Protein AF-A0A7W1DLC1-F1 (afdb_monomer)

pLDDT: mean 87.6, std 16.93, range [37.44, 98.69]

Solvent-accessible surface area (backbone atoms only — not comparable to full-atom values): 7586 Å² total; per-residue (Å²): 54,49,74,40,83,39,98,87,74,48,75,45,78,41,40,38,42,58,50,16,42,50,50,20,61,58,50,73,72,33,71,86,43,71,82,38,96,54,36,67,45,51,45,48,20,42,33,37,50,36,45,28,39,54,67,54,49,74,57,69,50,55,36,99,83,70,80,45,76,36,29,62,83,74,43,57,67,72,64,63,55,64,22,51,65,50,24,31,58,76,26,66,92,40,61,67,19,20,50,51,32,49,49,47,55,55,57,72,48,55,81,44,69,85,41,93,85,59,73,77,59,81,70,64,65,66,70,73,72,76,81,127

Foldseek 3Di:
DDWDQDPVRDIDQAFVLNVLQVQLVVCCPPPVLVPPPCSVLVSVLSNQLQVLCVVCSVPFDADPVNPGGQDLVRPDPVSVPRSQVVSLVVCPVRNSSSVSSNVVSCVVCVVCVVPPPDDDDPVVVVVVVPDD

Sequence (132 aa):
MIVRPADDGGLLLITQPAHASLARTVMESCVPLAEHPRRAAILHAIGAHDNGWAEEDAAPEFDPAGRAVADFVHVAVPVRHRVWPRAVAALASDPWAAALVAHHAITVYDRYRPDPEWDPDPDEHHCNQGLA

Secondary structure (DSSP, 8-state):
-EEEE-TTS-EEEE-HHHHHHHHHHHHHT-GGGTT-TTHHHHHHHHHHTTGGGHHHHHSPPBPTTSSSBPPTTTS-HHHHHHHHHHHHHTTTT-HHHHHHHHHHHHHHHHTTTT-TT----TTHHHHTTS--

Structure (mmCIF, N/CA/C/O backbone):
data_AF-A0A7W1DLC1-F1
#
_entry.id   AF-A0A7W1DLC1-F1
#
loop_
_atom_site.group_PDB
_atom_site.id
_atom_site.type_symbol
_atom_site.label_atom_id
_atom_site.label_alt_id
_atom_site.label_comp_id
_atom_site.label_asym_id
_atom_site.label_entity_id
_atom_site.label_seq_id
_atom_site.pdbx_PDB_ins_code
_atom_site.Cartn_x
_atom_site.Cartn_y
_atom_site.Cartn_z
_atom_site.occupancy
_atom_site.B_iso_or_equiv
_atom_site.auth_seq_id
_atom_site.auth_comp_id
_atom_site.auth_asym_id
_atom_site.auth_atom_id
_atom_site.pdbx_PDB_model_num
ATOM 1 N N . MET A 1 1 ? -5.562 1.647 7.417 1.00 93.81 1 MET A N 1
ATOM 2 C CA . MET A 1 1 ? -6.736 0.914 6.890 1.00 93.81 1 MET A CA 1
ATOM 3 C C . MET A 1 1 ? -7.696 1.825 6.130 1.00 93.81 1 MET A C 1
ATOM 5 O O . MET A 1 1 ? -7.882 2.965 6.535 1.00 93.81 1 MET A O 1
ATOM 9 N N . ILE A 1 2 ? -8.361 1.320 5.085 1.00 95.75 2 ILE A N 1
ATOM 10 C CA . ILE A 1 2 ? -9.544 1.938 4.462 1.00 95.75 2 ILE A CA 1
ATOM 11 C C . ILE A 1 2 ? -10.801 1.353 5.116 1.00 95.75 2 ILE A C 1
ATOM 13 O O . ILE A 1 2 ? -10.984 0.135 5.129 1.00 95.75 2 ILE A O 1
ATOM 17 N N . VAL A 1 3 ? -11.676 2.220 5.620 1.00 95.00 3 VAL A N 1
ATOM 18 C CA . VAL A 1 3 ? -12.932 1.836 6.278 1.00 95.00 3 VAL A CA 1
ATOM 19 C C . VAL A 1 3 ? -14.101 2.177 5.360 1.00 95.00 3 VAL A C 1
ATOM 21 O O . VAL A 1 3 ? -14.208 3.305 4.877 1.00 95.00 3 VAL A O 1
ATOM 24 N N . ARG A 1 4 ? -14.987 1.212 5.097 1.00 94.06 4 ARG A N 1
ATOM 25 C CA . ARG A 1 4 ? -16.214 1.432 4.318 1.00 94.06 4 ARG A CA 1
ATOM 26 C C . ARG A 1 4 ? -17.438 0.862 5.034 1.00 94.06 4 ARG A C 1
ATOM 28 O O . ARG A 1 4 ? -17.326 -0.205 5.629 1.00 94.06 4 ARG A O 1
ATOM 35 N N . PRO A 1 5 ? -18.609 1.513 4.951 1.00 94.12 5 PRO A N 1
ATOM 36 C CA . PRO A 1 5 ? -19.855 0.889 5.383 1.00 94.12 5 PRO A CA 1
ATOM 37 C C . PRO A 1 5 ? -20.210 -0.285 4.459 1.00 94.12 5 PRO A C 1
ATOM 39 O O . PRO A 1 5 ? -19.968 -0.217 3.250 1.00 94.12 5 PRO A O 1
ATOM 42 N N . ALA A 1 6 ? -20.784 -1.340 5.033 1.00 94.44 6 ALA A N 1
ATOM 43 C CA . ALA A 1 6 ? -21.379 -2.463 4.315 1.00 94.44 6 ALA A CA 1
ATOM 44 C C . ALA A 1 6 ? -22.917 -2.379 4.343 1.00 94.44 6 ALA A C 1
ATOM 46 O O . ALA A 1 6 ? -23.501 -1.734 5.215 1.00 94.44 6 ALA A O 1
ATOM 47 N N . ASP A 1 7 ? -23.574 -3.038 3.386 1.00 93.31 7 ASP A N 1
ATOM 48 C CA . ASP A 1 7 ? -25.035 -2.972 3.211 1.00 93.31 7 ASP A CA 1
ATOM 49 C C . ASP A 1 7 ? -25.820 -3.585 4.386 1.00 93.31 7 ASP A C 1
ATOM 51 O O . ASP A 1 7 ? -26.980 -3.245 4.610 1.00 93.31 7 ASP A O 1
ATOM 55 N N . ASP A 1 8 ? -25.189 -4.468 5.161 1.00 94.44 8 ASP A N 1
ATOM 56 C CA . ASP A 1 8 ? -25.755 -5.116 6.349 1.00 94.44 8 ASP A CA 1
ATOM 57 C C . ASP A 1 8 ? -25.611 -4.280 7.636 1.00 94.44 8 ASP A C 1
ATOM 59 O O . ASP A 1 8 ? -25.937 -4.750 8.728 1.00 94.44 8 ASP A O 1
ATOM 63 N N . GLY A 1 9 ? -25.132 -3.038 7.522 1.00 91.19 9 GLY A N 1
ATOM 64 C CA . GLY A 1 9 ? -24.844 -2.166 8.661 1.00 91.19 9 GLY A CA 1
ATOM 65 C C . GLY A 1 9 ? -23.502 -2.457 9.341 1.00 91.19 9 GLY A C 1
ATOM 66 O O . GLY A 1 9 ? -23.185 -1.816 10.343 1.00 91.19 9 GLY A O 1
ATOM 67 N N . GLY A 1 10 ? -22.710 -3.393 8.810 1.00 93.50 10 GLY A N 1
ATOM 68 C CA . GLY A 1 10 ? -21.343 -3.662 9.237 1.00 93.50 10 GLY A CA 1
ATOM 69 C C . GLY A 1 10 ? -20.310 -2.700 8.643 1.00 93.50 10 GLY A C 1
ATOM 70 O O . GLY A 1 10 ? -20.621 -1.750 7.918 1.00 93.50 10 GLY A O 1
ATOM 71 N N . LEU A 1 11 ? -19.040 -2.976 8.945 1.00 93.50 11 LEU A N 1
ATOM 72 C CA . LEU A 1 11 ? -17.891 -2.282 8.367 1.00 93.50 11 LEU A CA 1
ATOM 73 C C . LEU A 1 11 ? -17.054 -3.251 7.535 1.00 93.50 11 LEU A C 1
ATOM 75 O O . LEU A 1 11 ? -16.691 -4.334 7.993 1.00 93.50 11 LEU A O 1
ATOM 79 N N . LEU A 1 12 ? -16.691 -2.818 6.332 1.00 94.94 12 LEU A N 1
ATOM 80 C CA . LEU A 1 12 ? -15.650 -3.430 5.527 1.00 94.94 12 LEU A CA 1
ATOM 81 C C . LEU A 1 12 ? -14.318 -2.737 5.827 1.00 94.94 12 LEU A C 1
ATOM 83 O O . LEU A 1 12 ? -14.141 -1.544 5.569 1.00 94.94 12 LEU A O 1
ATOM 87 N N . LEU A 1 13 ? -13.388 -3.518 6.363 1.00 95.44 13 LEU A N 1
ATOM 88 C CA . LEU A 1 13 ? -12.060 -3.093 6.780 1.00 95.44 13 LEU A CA 1
ATOM 89 C C . LEU A 1 13 ? -11.026 -3.605 5.772 1.00 95.44 13 LEU A C 1
ATOM 91 O O . LEU A 1 13 ? -10.768 -4.805 5.694 1.00 95.44 13 LEU A O 1
ATOM 95 N N . ILE A 1 14 ? -10.457 -2.706 4.968 1.00 97.31 14 ILE A N 1
ATOM 96 C CA . ILE A 1 14 ? -9.485 -3.047 3.921 1.00 97.31 14 ILE A CA 1
ATOM 97 C C . ILE A 1 14 ? -8.099 -2.600 4.381 1.00 97.31 14 ILE A C 1
ATOM 99 O O . ILE A 1 14 ? -7.829 -1.404 4.535 1.00 97.31 14 ILE A O 1
ATOM 103 N N . THR A 1 15 ? -7.207 -3.562 4.594 1.00 98.06 15 THR A N 1
ATOM 104 C CA . THR A 1 15 ? -5.821 -3.275 4.976 1.00 98.06 15 THR A CA 1
ATOM 105 C C . THR A 1 15 ? -5.092 -2.560 3.834 1.00 98.06 15 THR A C 1
ATOM 107 O O . THR A 1 15 ? -5.390 -2.759 2.654 1.00 98.06 15 THR A O 1
ATOM 110 N N . GLN A 1 16 ? -4.143 -1.691 4.160 1.00 97.81 16 GLN A N 1
ATOM 111 C CA . GLN A 1 16 ? -3.313 -1.017 3.171 1.00 97.81 16 GLN A CA 1
ATOM 112 C C . GLN A 1 16 ? -2.414 -1.995 2.392 1.00 97.81 16 GLN A C 1
ATOM 114 O O . GLN A 1 16 ? -2.327 -1.846 1.176 1.00 97.81 16 GLN A O 1
ATOM 119 N N . PRO A 1 17 ? -1.861 -3.075 2.987 1.00 98.56 17 PRO A N 1
ATOM 120 C CA . PRO A 1 17 ? -1.235 -4.139 2.201 1.00 98.56 17 PRO A CA 1
ATOM 121 C C . PRO A 1 17 ? -2.181 -4.773 1.162 1.00 98.56 17 PRO A C 1
ATOM 123 O O . PRO A 1 17 ? -1.776 -5.039 0.029 1.00 98.56 17 PRO A O 1
ATOM 126 N N . ALA A 1 18 ? -3.464 -4.980 1.495 1.00 98.56 18 ALA A N 1
ATOM 127 C CA . ALA A 1 18 ? -4.444 -5.489 0.531 1.00 98.56 18 ALA A CA 1
ATOM 128 C C . ALA A 1 18 ? -4.744 -4.465 -0.578 1.00 98.56 18 ALA A C 1
ATOM 130 O O . ALA A 1 18 ? -4.845 -4.837 -1.749 1.00 98.56 18 ALA A O 1
ATOM 131 N N . HIS A 1 19 ? -4.830 -3.177 -0.229 1.00 98.31 19 HIS A N 1
ATOM 132 C CA . HIS A 1 19 ? -4.917 -2.087 -1.201 1.00 98.31 19 HIS A CA 1
ATOM 133 C C . HIS A 1 19 ? -3.721 -2.088 -2.166 1.00 98.31 19 HIS A C 1
ATOM 135 O O . HIS A 1 19 ? -3.925 -2.081 -3.380 1.00 98.31 19 HIS A O 1
ATOM 141 N N . ALA A 1 20 ? -2.492 -2.169 -1.652 1.00 98.50 20 ALA A N 1
ATOM 142 C CA . ALA A 1 20 ? -1.276 -2.201 -2.459 1.00 98.50 20 ALA A CA 1
ATOM 143 C C . ALA A 1 20 ? -1.233 -3.417 -3.400 1.00 98.50 20 ALA A C 1
ATOM 145 O O . ALA A 1 20 ? -0.940 -3.286 -4.592 1.00 98.50 20 ALA A O 1
ATOM 146 N N . SER A 1 21 ? -1.620 -4.595 -2.905 1.00 98.56 21 SER A N 1
ATOM 147 C CA . SER A 1 21 ? -1.734 -5.810 -3.720 1.00 98.56 21 SER A CA 1
ATOM 148 C C . SER A 1 21 ? -2.747 -5.657 -4.866 1.00 98.56 21 SER A C 1
ATOM 150 O O . SER A 1 21 ? -2.459 -6.006 -6.019 1.00 98.56 21 SER A O 1
ATOM 152 N N . LEU A 1 22 ? -3.913 -5.064 -4.588 1.00 98.50 22 LEU A N 1
ATOM 153 C CA . LEU A 1 22 ? -4.904 -4.761 -5.620 1.00 98.50 22 LEU A CA 1
ATOM 154 C C . LEU A 1 22 ? -4.374 -3.727 -6.624 1.00 98.50 22 LEU A C 1
ATOM 156 O O . LEU A 1 22 ? -4.522 -3.919 -7.830 1.00 98.50 22 LEU A O 1
ATOM 160 N N . ALA A 1 23 ? -3.722 -2.663 -6.150 1.00 98.56 23 ALA A N 1
ATOM 161 C CA . ALA A 1 23 ? -3.126 -1.637 -7.001 1.00 98.56 23 ALA A CA 1
ATOM 162 C C . ALA A 1 23 ? -2.103 -2.244 -7.972 1.00 98.56 23 ALA A C 1
ATOM 164 O O . ALA A 1 23 ? -2.117 -1.930 -9.163 1.00 98.56 23 ALA A O 1
ATOM 165 N N . ARG A 1 24 ? -1.274 -3.184 -7.500 1.00 98.62 24 ARG A N 1
ATOM 166 C CA . ARG A 1 24 ? -0.363 -3.944 -8.364 1.00 98.62 24 ARG A CA 1
ATOM 167 C C . ARG A 1 24 ? -1.129 -4.712 -9.431 1.00 98.62 24 ARG A C 1
ATOM 169 O O . ARG A 1 24 ? -0.773 -4.610 -10.599 1.00 98.62 24 ARG A O 1
ATOM 176 N N . THR A 1 25 ? -2.163 -5.452 -9.039 1.00 98.56 25 THR A N 1
ATOM 177 C CA . THR A 1 25 ? -2.974 -6.267 -9.959 1.00 98.56 25 THR A CA 1
ATOM 178 C C . THR A 1 25 ? -3.577 -5.411 -11.076 1.00 98.56 25 THR A C 1
ATOM 180 O O . THR A 1 25 ? -3.522 -5.772 -12.249 1.00 98.56 25 THR A O 1
ATOM 183 N N . VAL A 1 26 ? -4.095 -4.227 -10.739 1.00 98.44 26 VAL A N 1
ATOM 184 C CA . VAL A 1 26 ? -4.580 -3.259 -11.734 1.00 98.44 26 VAL A CA 1
ATOM 185 C C . VAL A 1 26 ? -3.441 -2.813 -12.656 1.00 98.44 26 VAL A C 1
ATOM 187 O O . VAL A 1 26 ? -3.582 -2.812 -13.880 1.00 98.44 26 VAL A O 1
ATOM 190 N N . MET A 1 27 ? -2.286 -2.478 -12.082 1.00 98.19 27 MET A N 1
ATOM 191 C CA . MET A 1 27 ? -1.135 -1.962 -12.824 1.00 98.19 27 MET A CA 1
ATOM 192 C C . MET A 1 27 ? -0.411 -3.013 -13.670 1.00 98.19 27 MET A C 1
ATOM 194 O O . MET A 1 27 ? 0.276 -2.649 -14.623 1.00 98.19 27 MET A O 1
ATOM 198 N N . GLU A 1 28 ? -0.607 -4.306 -13.415 1.00 97.75 28 GLU A N 1
ATOM 199 C CA . GLU A 1 28 ? -0.131 -5.377 -14.297 1.00 97.75 28 GLU A CA 1
ATOM 200 C C . GLU A 1 28 ? -0.719 -5.267 -15.711 1.00 97.75 28 GLU A C 1
ATOM 202 O O . GLU A 1 28 ? -0.034 -5.629 -16.671 1.00 97.75 28 GLU A O 1
ATOM 207 N N . SER A 1 29 ? -1.925 -4.695 -15.831 1.00 97.56 29 SER A N 1
ATOM 208 C CA . SER A 1 29 ? -2.627 -4.433 -17.096 1.00 97.56 29 SER A CA 1
ATOM 209 C C . SER A 1 29 ? -2.327 -3.050 -17.699 1.00 97.56 29 SER A C 1
ATOM 211 O O . SER A 1 29 ? -2.925 -2.662 -18.703 1.00 97.56 29 SER A O 1
ATOM 213 N N . CYS A 1 30 ? -1.415 -2.273 -17.105 1.00 97.38 30 CYS A N 1
ATOM 214 C CA . CYS A 1 30 ? -1.075 -0.933 -17.579 1.00 97.38 30 CYS A CA 1
ATOM 215 C C . CYS A 1 30 ? -0.251 -1.000 -18.877 1.00 97.38 30 CYS A C 1
ATOM 217 O O . CYS A 1 30 ? 0.913 -1.402 -18.864 1.00 97.38 30 CYS A O 1
ATOM 219 N N . VAL A 1 31 ? -0.841 -0.567 -19.999 1.00 97.00 31 VAL A N 1
ATOM 220 C CA . VAL A 1 31 ? -0.216 -0.635 -21.336 1.00 97.00 31 VAL A CA 1
ATOM 221 C C . VAL A 1 31 ? 1.150 0.071 -21.394 1.00 97.00 31 VAL A C 1
ATOM 223 O O . VAL A 1 31 ? 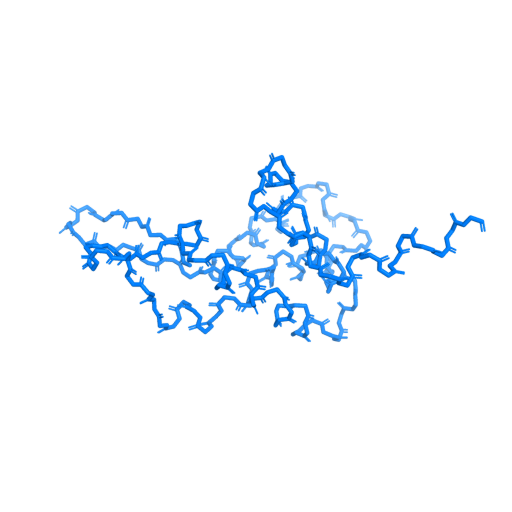2.104 -0.563 -21.840 1.00 97.00 31 VAL A O 1
ATOM 226 N N . PRO A 1 32 ? 1.321 1.314 -20.895 1.00 95.50 32 PRO A N 1
ATOM 227 C CA . PRO A 1 32 ? 2.638 1.959 -20.854 1.00 95.50 32 PRO A CA 1
ATOM 228 C C . PRO A 1 32 ? 3.701 1.200 -20.050 1.00 95.50 32 PRO A C 1
ATOM 230 O O . PRO A 1 32 ? 4.894 1.373 -20.288 1.00 95.50 32 PRO A O 1
ATOM 233 N N . LEU A 1 33 ? 3.286 0.376 -19.084 1.00 95.38 33 LEU A N 1
ATOM 234 C CA . LEU A 1 33 ? 4.198 -0.370 -18.225 1.00 95.38 33 LEU A CA 1
ATOM 235 C C . LEU A 1 33 ? 4.643 -1.698 -18.854 1.00 95.38 33 LEU A C 1
ATOM 237 O O . LEU A 1 33 ? 5.653 -2.243 -18.416 1.00 95.38 33 LEU A O 1
ATOM 241 N N . ALA A 1 34 ? 3.921 -2.209 -19.860 1.00 95.50 34 ALA A N 1
ATOM 242 C CA . ALA A 1 34 ? 4.116 -3.544 -20.432 1.00 95.50 34 ALA A CA 1
ATOM 243 C C . ALA A 1 34 ? 5.567 -3.808 -20.867 1.00 95.50 34 ALA A C 1
ATOM 245 O O . ALA A 1 34 ? 6.156 -4.799 -20.444 1.00 95.50 34 ALA A O 1
ATOM 246 N N . GLU A 1 35 ? 6.158 -2.870 -21.609 1.00 96.12 35 GLU A N 1
ATOM 247 C CA . GLU A 1 35 ? 7.525 -2.976 -22.145 1.00 96.12 35 GLU A CA 1
ATOM 248 C C . GLU A 1 35 ? 8.541 -2.123 -21.370 1.00 96.12 35 GLU A C 1
ATOM 250 O O . GLU A 1 35 ? 9.680 -1.933 -21.799 1.00 96.12 35 GLU A O 1
ATOM 255 N N . HIS A 1 36 ? 8.151 -1.564 -20.221 1.00 97.38 36 HIS A N 1
ATOM 256 C CA . HIS A 1 36 ? 9.058 -0.717 -19.458 1.00 97.38 36 HIS A CA 1
ATOM 257 C C . HIS A 1 36 ? 10.207 -1.567 -18.872 1.00 97.38 36 HIS A C 1
ATOM 259 O O . HIS A 1 36 ? 9.933 -2.522 -18.139 1.00 97.38 36 HIS A O 1
ATOM 265 N N . PRO A 1 37 ? 11.495 -1.206 -19.063 1.00 97.25 37 PRO A N 1
ATOM 266 C CA . PRO A 1 37 ? 12.631 -2.026 -18.613 1.00 97.25 37 PRO A CA 1
ATOM 267 C C . PRO A 1 37 ? 12.654 -2.325 -17.107 1.00 97.25 37 PRO A C 1
ATOM 269 O O . PRO A 1 37 ? 13.246 -3.302 -16.660 1.00 97.25 37 PRO A O 1
ATOM 272 N N . ARG A 1 38 ? 12.000 -1.475 -16.305 1.00 96.50 38 ARG A N 1
ATOM 273 C CA . ARG A 1 38 ? 11.847 -1.642 -14.850 1.00 96.50 38 ARG A CA 1
ATOM 274 C C . ARG A 1 38 ? 10.463 -2.129 -14.416 1.00 96.50 38 ARG A C 1
ATOM 276 O O . ARG A 1 38 ? 10.105 -1.945 -13.257 1.00 96.50 38 ARG A O 1
ATOM 283 N N . ARG A 1 39 ? 9.672 -2.725 -15.316 1.00 97.56 39 ARG A N 1
ATOM 284 C CA . ARG A 1 39 ? 8.308 -3.206 -15.027 1.00 97.56 39 ARG A CA 1
ATOM 285 C C . ARG A 1 39 ? 8.244 -4.017 -13.734 1.00 97.56 39 ARG A C 1
ATOM 287 O O . ARG A 1 39 ? 7.388 -3.749 -12.900 1.00 97.56 39 ARG A O 1
ATOM 294 N N . ALA A 1 40 ? 9.163 -4.965 -13.545 1.00 97.62 40 ALA A N 1
ATOM 295 C CA . ALA A 1 40 ? 9.194 -5.812 -12.353 1.00 97.62 40 ALA A CA 1
ATOM 296 C C . ALA A 1 40 ? 9.360 -5.001 -11.055 1.00 97.62 40 ALA A C 1
ATOM 298 O O . ALA A 1 40 ? 8.545 -5.148 -10.149 1.00 97.62 40 ALA A O 1
ATOM 299 N N . ALA A 1 41 ? 10.351 -4.105 -10.996 1.00 97.69 41 ALA A N 1
ATOM 300 C CA . ALA A 1 41 ? 10.606 -3.270 -9.820 1.00 97.69 41 ALA A CA 1
ATOM 301 C C . ALA A 1 41 ? 9.469 -2.266 -9.560 1.00 97.69 41 ALA A C 1
ATOM 303 O O . ALA A 1 41 ? 9.095 -2.032 -8.417 1.00 97.69 41 ALA A O 1
ATOM 304 N N . ILE A 1 42 ? 8.862 -1.710 -10.616 1.00 98.06 42 ILE A N 1
ATOM 305 C CA . ILE A 1 42 ? 7.700 -0.815 -10.492 1.00 98.06 42 ILE A CA 1
ATOM 306 C C . ILE A 1 42 ? 6.496 -1.571 -9.921 1.00 98.06 42 ILE A C 1
ATOM 308 O O . ILE A 1 42 ? 5.877 -1.107 -8.970 1.00 98.06 42 ILE A O 1
ATOM 312 N N . LEU A 1 43 ? 6.179 -2.758 -10.445 1.00 98.56 43 LEU A N 1
ATOM 313 C CA . LEU A 1 43 ? 5.091 -3.586 -9.913 1.00 98.56 43 LEU A CA 1
ATOM 314 C C . LEU A 1 43 ? 5.377 -4.089 -8.495 1.00 98.56 43 LEU A C 1
ATOM 316 O O . LEU A 1 43 ? 4.446 -4.299 -7.718 1.00 98.56 43 LEU A O 1
ATOM 320 N N . HIS A 1 44 ? 6.646 -4.312 -8.151 1.00 98.62 44 HIS A N 1
ATOM 321 C CA . HIS A 1 44 ? 7.046 -4.643 -6.790 1.00 98.62 44 HIS A CA 1
ATOM 322 C C . HIS A 1 44 ? 6.798 -3.464 -5.845 1.00 98.62 44 HIS A C 1
ATOM 324 O O . HIS A 1 44 ? 6.095 -3.643 -4.855 1.00 98.62 44 HIS A O 1
ATOM 330 N N . ALA A 1 45 ? 7.254 -2.259 -6.205 1.00 98.62 45 ALA A N 1
ATOM 331 C CA . ALA A 1 45 ? 6.991 -1.037 -5.448 1.00 98.62 45 ALA A CA 1
ATOM 332 C C . AL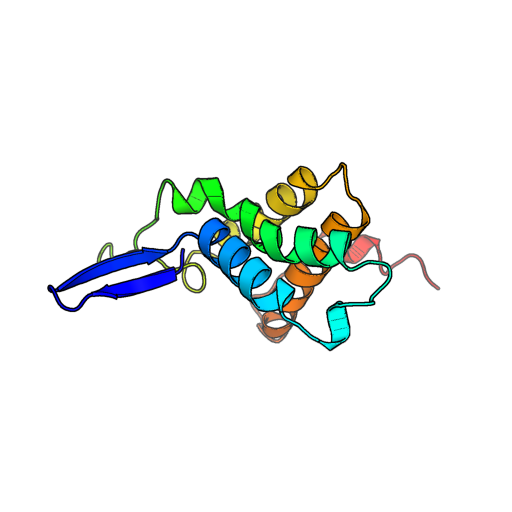A A 1 45 ? 5.489 -0.793 -5.257 1.00 98.62 45 ALA A C 1
ATOM 334 O O . ALA A 1 45 ? 5.038 -0.612 -4.134 1.00 98.62 45 ALA A O 1
ATOM 335 N N . ILE A 1 46 ? 4.693 -0.869 -6.329 1.00 98.56 46 ILE A N 1
ATOM 336 C CA . ILE A 1 46 ? 3.234 -0.690 -6.259 1.00 98.56 46 ILE A CA 1
ATOM 337 C C . ILE A 1 46 ? 2.601 -1.741 -5.341 1.00 98.56 46 ILE A C 1
ATOM 339 O O . ILE A 1 46 ? 1.745 -1.409 -4.532 1.00 98.56 46 ILE A O 1
ATOM 343 N N . GLY A 1 47 ? 3.033 -3.000 -5.425 1.00 98.69 47 GLY A N 1
ATOM 344 C CA . GLY A 1 47 ? 2.499 -4.073 -4.583 1.00 98.69 47 GLY A CA 1
ATOM 345 C C . GLY A 1 47 ? 2.878 -3.975 -3.108 1.00 98.69 47 GLY A C 1
ATOM 346 O O . GLY A 1 47 ? 2.257 -4.649 -2.294 1.00 98.69 47 GLY A O 1
ATOM 347 N N . ALA A 1 48 ? 3.884 -3.167 -2.775 1.00 98.44 48 ALA A N 1
ATOM 348 C CA . ALA A 1 48 ? 4.449 -3.082 -1.436 1.00 98.44 48 ALA A CA 1
ATOM 349 C C . ALA A 1 48 ? 4.379 -1.684 -0.806 1.00 98.44 48 ALA A C 1
ATOM 351 O O . ALA A 1 48 ? 4.798 -1.538 0.341 1.00 98.44 48 ALA A O 1
ATOM 352 N N . HIS A 1 49 ? 3.872 -0.673 -1.524 1.00 98.31 49 HIS A N 1
ATOM 353 C CA . HIS A 1 49 ? 4.015 0.733 -1.127 1.00 98.31 49 HIS A CA 1
ATOM 354 C C . HIS A 1 49 ? 3.471 1.039 0.268 1.00 98.31 49 HIS A C 1
ATOM 356 O O . HIS A 1 49 ? 4.095 1.801 0.997 1.00 98.31 49 HIS A O 1
ATOM 362 N N . ASP A 1 50 ? 2.399 0.358 0.669 1.00 98.06 50 ASP A N 1
ATOM 363 C CA . ASP A 1 50 ? 1.789 0.529 1.983 1.00 98.06 50 ASP A CA 1
ATOM 364 C C . ASP A 1 50 ? 2.027 -0.647 2.949 1.00 98.06 50 ASP A C 1
ATOM 366 O O . ASP A 1 50 ? 1.358 -0.764 3.976 1.00 98.06 50 ASP A O 1
ATOM 370 N N . ASN A 1 51 ? 2.993 -1.532 2.686 1.00 98.19 51 ASN A N 1
ATOM 371 C CA . ASN A 1 51 ? 3.243 -2.683 3.567 1.00 98.19 51 ASN A CA 1
ATOM 372 C C . ASN A 1 51 ? 3.661 -2.287 4.992 1.00 98.19 51 ASN A C 1
ATOM 374 O O . ASN A 1 51 ? 3.469 -3.063 5.928 1.00 98.19 51 ASN A O 1
ATOM 378 N N . GLY A 1 52 ? 4.182 -1.072 5.174 1.00 97.75 52 GLY A N 1
ATOM 379 C CA . GLY A 1 52 ? 4.504 -0.523 6.491 1.00 97.75 52 GLY A CA 1
ATOM 380 C C . GLY A 1 52 ? 3.300 -0.384 7.428 1.00 97.75 52 GLY A C 1
ATOM 381 O O . GLY A 1 52 ? 3.493 -0.279 8.632 1.00 97.75 52 GLY A O 1
ATOM 382 N N . TRP A 1 53 ? 2.071 -0.412 6.913 1.00 97.94 53 TRP A N 1
ATOM 383 C CA . TRP A 1 53 ? 0.843 -0.334 7.711 1.00 97.94 53 TRP A CA 1
ATOM 384 C C . TRP A 1 53 ? 0.419 -1.657 8.350 1.00 97.94 53 TRP A C 1
ATOM 386 O O . TRP A 1 53 ? -0.578 -1.689 9.068 1.00 97.94 53 TRP A O 1
ATOM 396 N N . ALA A 1 54 ? 1.118 -2.764 8.080 1.00 97.69 54 ALA A N 1
ATOM 397 C CA . ALA A 1 54 ? 0.667 -4.093 8.489 1.00 97.69 54 ALA A CA 1
ATOM 398 C C . ALA A 1 54 ? 0.403 -4.215 10.003 1.00 97.69 54 ALA A C 1
ATOM 400 O O . ALA A 1 54 ? -0.550 -4.883 10.399 1.00 97.69 54 ALA A O 1
ATOM 401 N N . GLU A 1 55 ? 1.210 -3.564 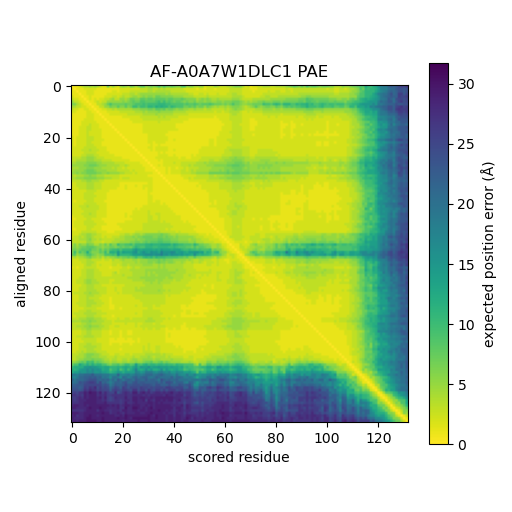10.845 1.00 96.69 55 GLU A N 1
ATOM 402 C CA . GLU A 1 55 ? 1.017 -3.595 12.303 1.00 96.69 55 GLU A CA 1
ATOM 403 C C . GLU A 1 55 ? -0.189 -2.749 12.740 1.00 96.69 55 GLU A C 1
ATOM 405 O O . GLU A 1 55 ? -1.009 -3.213 13.527 1.00 96.69 55 GLU A O 1
ATOM 410 N N . GLU A 1 56 ? -0.341 -1.539 12.196 1.00 95.94 56 GLU A N 1
ATOM 411 C CA . GLU A 1 56 ? -1.471 -0.641 12.465 1.00 95.94 56 GLU A CA 1
ATOM 412 C C . GLU A 1 56 ? -2.801 -1.240 12.003 1.00 95.94 56 GLU A C 1
ATOM 414 O O . GLU A 1 56 ? -3.823 -1.103 12.668 1.00 95.94 56 GLU A O 1
ATOM 419 N N . ASP A 1 57 ? -2.797 -1.932 10.866 1.00 96.75 57 ASP A N 1
ATOM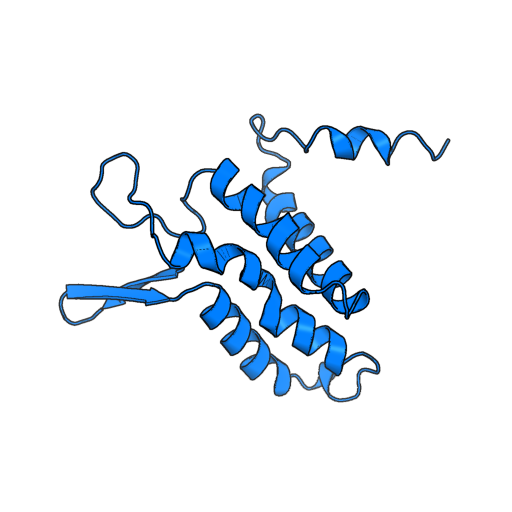 420 C CA . ASP A 1 57 ? -3.991 -2.578 10.333 1.00 96.75 57 ASP A CA 1
ATOM 421 C C . ASP A 1 57 ? -4.372 -3.848 11.107 1.00 96.75 57 ASP A C 1
ATOM 423 O O . ASP A 1 57 ? -5.547 -4.218 11.126 1.00 96.75 57 ASP A O 1
ATOM 427 N N . ALA A 1 58 ? -3.406 -4.515 11.749 1.00 96.19 58 ALA A N 1
ATOM 428 C CA . ALA A 1 58 ? -3.661 -5.662 12.621 1.00 96.19 58 ALA A CA 1
ATOM 429 C C . ALA A 1 58 ? -4.258 -5.252 13.979 1.00 96.19 58 ALA A C 1
ATOM 431 O O . ALA A 1 58 ? -4.913 -6.068 14.630 1.00 96.19 58 ALA A O 1
ATOM 432 N N . ALA A 1 59 ? -4.059 -3.997 14.393 1.00 93.12 59 ALA A N 1
ATOM 433 C CA . ALA A 1 59 ? -4.600 -3.426 15.622 1.00 93.12 59 ALA A CA 1
ATOM 434 C C . ALA A 1 59 ? -5.192 -2.022 15.368 1.00 93.12 59 ALA A C 1
ATOM 436 O O . ALA A 1 59 ? -4.588 -1.024 15.765 1.00 93.12 59 ALA A O 1
ATOM 437 N N . PRO A 1 60 ? -6.370 -1.926 14.716 1.00 91.06 60 PRO A N 1
ATOM 438 C CA . PRO A 1 60 ? -6.937 -0.645 14.309 1.00 91.06 60 PRO A CA 1
ATOM 439 C C . PRO A 1 60 ? -7.276 0.234 15.515 1.00 91.06 60 PRO A C 1
ATOM 441 O O . PRO A 1 60 ? -7.941 -0.206 16.456 1.00 91.06 60 PRO A O 1
ATOM 444 N N . GLU A 1 61 ? -6.852 1.493 15.463 1.00 89.94 61 GLU A N 1
ATOM 445 C CA . GLU A 1 61 ? -7.201 2.498 16.464 1.00 89.94 61 GLU A CA 1
ATOM 446 C C . GLU A 1 61 ? -8.627 3.025 16.219 1.00 89.94 61 GLU A C 1
ATOM 448 O O . GLU A 1 61 ? -9.118 3.047 15.089 1.00 89.94 61 GLU A O 1
ATOM 453 N N . PHE A 1 62 ? -9.305 3.464 17.279 1.00 89.56 62 PHE A N 1
ATOM 454 C CA . PHE A 1 62 ? -10.555 4.218 17.164 1.00 89.56 62 PHE A CA 1
ATOM 455 C C . PHE A 1 62 ? -10.262 5.722 17.130 1.00 89.56 62 PHE A C 1
ATOM 457 O O . PHE A 1 62 ? -9.206 6.170 17.575 1.00 89.56 62 PHE A O 1
ATOM 464 N N . ASP A 1 63 ? -11.208 6.512 16.623 1.00 83.81 63 ASP A N 1
ATOM 465 C CA . ASP A 1 63 ? -11.167 7.967 16.724 1.00 83.81 63 ASP A CA 1
ATOM 466 C C . ASP A 1 63 ? -11.039 8.416 18.200 1.00 83.81 63 ASP A C 1
ATOM 468 O O . ASP A 1 63 ? -11.365 7.654 19.117 1.00 83.81 63 ASP A O 1
ATOM 472 N N . PRO A 1 64 ? -10.597 9.658 18.478 1.00 79.88 64 PRO A N 1
ATOM 473 C CA . PRO A 1 64 ? -10.420 10.129 19.856 1.00 79.88 64 PRO A CA 1
ATOM 474 C C . PRO A 1 64 ? -11.693 10.090 20.713 1.00 79.88 64 PRO A C 1
ATOM 476 O O . PRO A 1 64 ? -11.620 10.169 21.937 1.00 79.88 64 PRO A O 1
ATOM 479 N N . ALA A 1 65 ? -12.866 9.994 20.084 1.00 84.75 65 ALA A N 1
ATOM 480 C CA . ALA A 1 65 ? -14.139 9.884 20.771 1.00 84.75 65 ALA A CA 1
ATOM 481 C C . ALA A 1 65 ? -14.598 8.430 20.992 1.00 84.75 65 ALA A C 1
ATOM 483 O O . ALA A 1 65 ? -15.654 8.221 21.593 1.00 84.75 65 ALA A O 1
ATOM 484 N N . GLY A 1 66 ? -13.839 7.445 20.507 1.00 78.88 66 GLY A N 1
ATOM 485 C CA . GLY A 1 66 ? -14.138 6.019 20.579 1.00 78.88 66 GLY A CA 1
ATOM 486 C C . GLY A 1 66 ? -15.338 5.579 19.737 1.00 78.88 66 GLY A C 1
ATOM 487 O O . GLY A 1 66 ? -15.924 4.540 20.030 1.00 78.88 66 GLY A O 1
ATOM 488 N N . ARG A 1 67 ? -15.766 6.367 18.741 1.00 83.25 67 ARG A N 1
ATOM 489 C CA . ARG A 1 67 ? -17.037 6.136 18.023 1.00 83.25 67 ARG A CA 1
ATOM 490 C C . ARG A 1 67 ? -16.881 5.460 16.668 1.00 83.25 67 ARG A C 1
ATOM 492 O O . ARG A 1 67 ? -17.832 4.836 16.203 1.00 83.25 67 ARG A O 1
ATOM 499 N N . ALA A 1 68 ? -15.719 5.582 16.042 1.00 86.75 68 ALA A N 1
ATOM 500 C CA . ALA A 1 68 ? -15.434 4.992 14.740 1.00 86.75 68 ALA A CA 1
ATOM 501 C C . ALA A 1 68 ? -14.002 4.464 14.692 1.00 86.75 68 ALA A C 1
ATOM 503 O O . ALA A 1 68 ? -13.132 4.993 15.375 1.00 86.75 68 ALA A O 1
ATOM 504 N N . VAL A 1 69 ? -13.750 3.437 13.879 1.00 91.44 69 VAL A N 1
ATOM 505 C CA . VAL A 1 69 ? -12.379 3.025 13.545 1.00 91.44 69 VAL A CA 1
ATOM 506 C C . VAL A 1 69 ? -11.712 4.174 12.788 1.00 91.44 69 VAL A C 1
ATOM 508 O O . VAL A 1 69 ? -12.283 4.683 11.822 1.00 91.44 69 VAL A O 1
ATOM 511 N N . ALA A 1 70 ? -10.527 4.591 13.224 1.00 91.12 70 ALA A N 1
ATOM 512 C CA . ALA A 1 70 ? -9.743 5.604 12.538 1.00 91.12 70 ALA A CA 1
ATOM 513 C C . ALA A 1 70 ? -9.195 5.022 11.227 1.00 91.12 70 ALA A C 1
ATOM 515 O O . ALA A 1 70 ? -8.513 3.995 11.214 1.00 91.12 70 ALA A O 1
ATOM 516 N N . ASP A 1 71 ? -9.500 5.673 10.105 1.00 92.19 71 ASP A N 1
ATOM 517 C CA . ASP A 1 71 ? -8.921 5.294 8.819 1.00 92.19 71 ASP A CA 1
ATOM 518 C C . ASP A 1 71 ? -7.487 5.837 8.658 1.00 92.19 71 ASP A C 1
ATOM 520 O O . ASP A 1 71 ? -6.991 6.646 9.446 1.00 92.19 71 ASP A O 1
ATOM 524 N N . PHE A 1 72 ? -6.809 5.390 7.602 1.00 91.50 72 PHE A N 1
ATOM 525 C CA . PHE A 1 72 ? -5.421 5.757 7.308 1.00 91.50 72 PHE A CA 1
ATOM 526 C C . PHE A 1 72 ? -5.201 7.260 7.058 1.00 91.50 72 PHE A C 1
ATOM 528 O O . PHE A 1 72 ? -4.070 7.732 7.159 1.00 91.50 72 PHE A O 1
ATOM 535 N N . VAL A 1 73 ? -6.253 8.014 6.726 1.00 89.50 73 VAL A N 1
ATOM 536 C CA . VAL A 1 73 ? -6.191 9.464 6.503 1.00 89.50 73 VAL A CA 1
ATOM 537 C C . VAL A 1 73 ? -6.306 10.211 7.828 1.00 89.50 73 VAL A C 1
ATOM 539 O O . VAL A 1 73 ? -5.602 11.202 8.027 1.00 89.50 73 VAL A O 1
ATOM 542 N N . HIS A 1 74 ? -7.176 9.735 8.718 1.00 87.31 74 HIS A N 1
ATOM 543 C CA . HIS A 1 74 ? -7.582 10.433 9.937 1.00 87.31 74 HIS A CA 1
ATOM 544 C C . HIS A 1 74 ? -6.872 9.952 11.207 1.00 87.31 74 HIS A C 1
ATOM 546 O O . HIS A 1 74 ? -6.981 10.608 12.244 1.00 87.31 74 HIS A O 1
ATOM 552 N N . VAL A 1 75 ? -6.131 8.843 11.154 1.00 90.06 75 VAL A N 1
ATOM 553 C CA . VAL A 1 75 ? -5.278 8.421 12.270 1.00 90.06 75 VAL A CA 1
ATOM 554 C C . VAL A 1 75 ? -4.179 9.460 12.549 1.00 90.06 75 VAL A C 1
ATOM 556 O O . VAL A 1 75 ? -3.773 10.233 11.672 1.00 90.06 75 VAL A O 1
ATOM 559 N N . ALA A 1 76 ? -3.695 9.509 13.791 1.00 87.62 76 ALA A N 1
ATOM 560 C CA . ALA A 1 76 ? -2.744 10.522 14.240 1.00 87.62 76 ALA A CA 1
ATOM 561 C C . ALA A 1 76 ? -1.493 10.605 13.337 1.00 87.62 76 ALA A C 1
ATOM 563 O O . ALA A 1 76 ? -0.987 9.591 12.855 1.00 87.62 76 ALA A O 1
ATOM 564 N N . VAL A 1 77 ? -0.960 11.816 13.120 1.00 87.25 77 VAL A N 1
ATOM 565 C CA . VAL A 1 77 ? 0.240 12.046 12.281 1.00 87.25 77 VAL A CA 1
ATOM 566 C C . VAL A 1 77 ? 1.414 11.122 12.654 1.00 87.25 77 VAL A C 1
ATOM 568 O O . VAL A 1 77 ? 1.957 10.490 11.747 1.00 87.25 77 VAL A O 1
ATOM 571 N N . PRO A 1 78 ? 1.767 10.921 13.944 1.00 88.75 78 PRO A N 1
ATOM 572 C CA . PRO A 1 78 ? 2.872 10.028 14.304 1.00 88.75 78 PRO A CA 1
ATOM 573 C C . PRO A 1 78 ? 2.660 8.575 13.855 1.00 88.75 78 PRO A C 1
ATOM 575 O O . PRO A 1 78 ? 3.621 7.880 13.528 1.00 88.75 78 PRO A O 1
ATOM 578 N N . VAL A 1 79 ? 1.403 8.116 13.811 1.00 90.69 79 VAL A N 1
ATOM 579 C CA . VAL A 1 79 ? 1.037 6.793 13.285 1.00 90.69 79 VAL A CA 1
ATOM 580 C C . VAL A 1 79 ? 1.285 6.746 11.786 1.00 90.69 79 VAL A C 1
ATOM 582 O O . VAL A 1 79 ? 1.930 5.826 11.300 1.00 90.69 79 VAL A O 1
ATOM 585 N N . ARG A 1 80 ? 0.844 7.773 11.057 1.00 91.19 80 ARG A N 1
ATOM 586 C CA . ARG A 1 80 ? 1.049 7.867 9.608 1.00 91.19 80 ARG A CA 1
ATOM 587 C C . ARG A 1 80 ? 2.530 7.961 9.236 1.00 91.19 80 ARG A C 1
ATOM 589 O O . ARG A 1 80 ? 2.917 7.449 8.193 1.00 91.19 80 ARG A O 1
ATOM 596 N N . HIS A 1 81 ? 3.372 8.584 10.059 1.00 91.44 81 HIS A N 1
ATOM 597 C CA . HIS A 1 81 ? 4.802 8.745 9.770 1.00 91.44 81 HIS A CA 1
ATOM 598 C C . HIS A 1 81 ? 5.603 7.452 10.001 1.00 91.44 81 HIS A C 1
ATOM 600 O O . HIS A 1 81 ? 6.413 7.070 9.156 1.00 91.44 81 HIS A O 1
ATOM 606 N N . ARG A 1 82 ? 5.351 6.723 11.099 1.00 93.19 82 ARG A N 1
ATOM 607 C CA . ARG A 1 82 ? 6.160 5.544 11.485 1.00 93.19 82 ARG A CA 1
ATOM 608 C C . ARG A 1 82 ? 6.059 4.341 10.534 1.00 93.19 82 ARG A C 1
ATOM 610 O O . ARG A 1 82 ? 6.884 3.429 10.616 1.00 93.19 82 ARG A O 1
ATOM 617 N N . VAL A 1 83 ? 5.073 4.319 9.636 1.00 96.31 83 VAL A N 1
ATOM 618 C CA . VAL A 1 83 ? 4.904 3.230 8.657 1.00 96.31 83 VAL A CA 1
ATOM 619 C C . VAL A 1 83 ? 5.973 3.256 7.564 1.00 96.31 83 VAL A C 1
ATOM 621 O O . VAL A 1 83 ? 6.400 2.202 7.094 1.00 96.31 83 VAL A O 1
ATOM 624 N N . TRP A 1 84 ? 6.452 4.439 7.172 1.00 96.44 84 TRP A N 1
ATOM 625 C CA . TRP A 1 84 ? 7.285 4.592 5.975 1.00 96.44 84 TRP A CA 1
ATOM 626 C C . TRP A 1 84 ? 8.687 3.999 6.118 1.00 96.44 84 TRP A C 1
ATOM 628 O O . TRP A 1 84 ? 9.088 3.255 5.219 1.00 96.44 84 TRP A O 1
ATOM 638 N N . PRO A 1 85 ? 9.416 4.197 7.237 1.00 97.00 85 PRO A N 1
ATOM 639 C CA . PRO A 1 85 ? 10.702 3.532 7.430 1.00 97.00 85 PRO A CA 1
ATOM 640 C C . PRO A 1 85 ? 10.591 2.003 7.358 1.00 97.00 85 PRO A C 1
ATOM 642 O O . PRO A 1 85 ? 11.447 1.354 6.761 1.00 97.00 85 PRO A O 1
ATOM 645 N N . ARG A 1 86 ? 9.506 1.421 7.893 1.00 97.56 86 ARG A N 1
ATOM 646 C CA . ARG A 1 86 ? 9.248 -0.028 7.826 1.00 97.56 86 ARG A CA 1
ATOM 647 C C . ARG A 1 86 ? 8.965 -0.492 6.399 1.00 97.56 86 ARG A C 1
ATOM 649 O O . ARG A 1 86 ? 9.544 -1.487 5.967 1.00 97.56 86 ARG A O 1
ATOM 656 N N . ALA A 1 87 ? 8.131 0.242 5.659 1.00 97.31 87 ALA A N 1
ATOM 657 C CA . ALA A 1 87 ? 7.825 -0.060 4.260 1.00 97.31 87 ALA A CA 1
ATOM 658 C C . ALA A 1 87 ? 9.091 -0.059 3.384 1.00 97.31 87 ALA A C 1
ATOM 660 O O . ALA A 1 87 ? 9.314 -0.988 2.610 1.00 97.31 87 ALA A O 1
ATOM 661 N N . VAL A 1 88 ? 9.951 0.952 3.548 1.00 98.19 88 VAL A N 1
ATOM 662 C CA . VAL A 1 88 ? 11.209 1.078 2.796 1.00 98.19 88 VAL A CA 1
ATOM 663 C C . VAL A 1 88 ? 12.211 -0.004 3.205 1.00 98.19 88 VAL A C 1
ATOM 665 O O . VAL A 1 88 ? 12.797 -0.653 2.338 1.00 98.19 88 VAL A O 1
ATOM 668 N N . ALA A 1 89 ? 12.383 -0.254 4.508 1.00 98.00 89 ALA A N 1
ATOM 669 C CA . ALA A 1 89 ? 13.313 -1.267 5.009 1.00 98.00 89 ALA A CA 1
ATOM 670 C C . ALA A 1 89 ? 12.953 -2.687 4.538 1.00 98.00 89 ALA A C 1
ATOM 672 O O . ALA A 1 89 ? 13.845 -3.476 4.219 1.00 98.00 89 ALA A O 1
ATOM 673 N N . ALA A 1 90 ? 11.659 -3.005 4.423 1.00 97.62 90 ALA A N 1
ATOM 674 C CA . ALA A 1 90 ? 11.190 -4.293 3.910 1.00 97.62 90 ALA A CA 1
ATOM 675 C C . ALA A 1 90 ? 11.603 -4.560 2.447 1.00 97.62 90 ALA A C 1
ATOM 677 O O . ALA A 1 90 ? 11.616 -5.712 2.014 1.00 97.62 90 ALA A O 1
ATOM 678 N N . LEU A 1 91 ? 11.973 -3.517 1.696 1.00 98.06 91 LEU A N 1
ATOM 679 C CA . LEU A 1 91 ? 12.380 -3.585 0.290 1.00 98.06 91 LEU A CA 1
ATOM 680 C C . LEU A 1 91 ? 13.899 -3.484 0.097 1.00 98.06 91 LEU A C 1
ATOM 682 O O . LEU A 1 91 ? 14.358 -3.265 -1.020 1.00 98.06 91 LEU A O 1
ATOM 686 N N . ALA A 1 92 ? 14.706 -3.672 1.146 1.00 96.94 92 ALA A N 1
ATOM 687 C CA . ALA A 1 92 ? 16.163 -3.511 1.078 1.00 96.94 92 ALA A CA 1
ATOM 688 C C . ALA A 1 92 ? 16.860 -4.375 0.001 1.00 96.94 92 ALA A C 1
ATOM 690 O O . ALA A 1 92 ? 17.929 -4.006 -0.485 1.00 96.94 92 ALA A O 1
ATOM 691 N N . SER A 1 93 ? 16.270 -5.509 -0.394 1.00 97.19 93 SER A N 1
ATOM 692 C CA . SER A 1 93 ? 16.785 -6.372 -1.469 1.00 97.19 93 SER A CA 1
ATOM 693 C C . SER A 1 93 ? 16.471 -5.871 -2.888 1.00 97.19 93 SER A C 1
ATOM 695 O O . SER A 1 93 ? 17.055 -6.373 -3.847 1.00 97.19 93 SER A O 1
ATOM 697 N N . ASP A 1 94 ? 15.593 -4.874 -3.032 1.00 97.69 94 ASP A N 1
ATOM 698 C CA . ASP A 1 94 ? 15.239 -4.203 -4.286 1.00 97.69 94 ASP A CA 1
ATOM 699 C C . ASP A 1 94 ? 15.323 -2.672 -4.099 1.00 97.69 94 ASP A C 1
ATOM 701 O O . ASP A 1 94 ? 14.308 -2.001 -3.879 1.00 97.69 94 ASP A O 1
ATOM 705 N N . PRO A 1 95 ? 16.534 -2.084 -4.187 1.00 96.69 95 PRO A N 1
ATOM 706 C CA . PRO A 1 95 ? 16.747 -0.662 -3.916 1.00 96.69 95 PRO A CA 1
ATOM 707 C C . PRO A 1 95 ? 15.930 0.276 -4.809 1.00 96.69 95 PRO A C 1
ATOM 709 O O . PRO A 1 95 ? 15.609 1.391 -4.404 1.00 96.69 95 PRO A O 1
ATOM 712 N N . TRP A 1 96 ? 15.581 -0.158 -6.025 1.00 97.31 96 TRP A N 1
ATOM 713 C CA . TRP A 1 96 ? 14.748 0.643 -6.917 1.00 97.31 96 TRP A CA 1
ATOM 714 C C . TRP A 1 96 ? 13.305 0.693 -6.419 1.00 97.31 96 TRP A C 1
ATOM 716 O O . TRP A 1 96 ? 12.708 1.769 -6.383 1.00 97.31 96 TRP A O 1
ATOM 726 N N . ALA A 1 97 ? 12.752 -0.449 -6.001 1.00 98.31 97 ALA A N 1
ATOM 727 C CA . ALA A 1 97 ? 11.433 -0.473 -5.384 1.00 98.31 97 ALA A CA 1
ATOM 728 C C . ALA A 1 97 ? 11.413 0.321 -4.069 1.00 98.31 97 ALA A C 1
ATOM 730 O O . ALA A 1 97 ? 10.510 1.132 -3.870 1.00 98.31 97 ALA A O 1
ATOM 731 N N . ALA A 1 98 ? 12.440 0.169 -3.227 1.00 98.31 98 ALA A N 1
ATOM 732 C CA . ALA A 1 98 ? 12.596 0.942 -1.994 1.00 98.31 98 ALA A CA 1
ATOM 733 C C . ALA A 1 98 ? 12.599 2.459 -2.254 1.00 98.31 98 ALA A C 1
ATOM 735 O O . ALA A 1 98 ? 11.867 3.199 -1.598 1.00 98.31 98 ALA A O 1
ATOM 736 N N . ALA A 1 99 ? 13.355 2.922 -3.256 1.00 98.19 99 ALA A N 1
ATOM 737 C CA . ALA A 1 99 ? 13.398 4.332 -3.640 1.00 98.19 99 ALA A CA 1
ATOM 738 C C . ALA A 1 99 ? 12.048 4.850 -4.165 1.00 98.19 99 ALA A C 1
ATOM 740 O O . ALA A 1 99 ? 11.657 5.968 -3.837 1.00 98.19 99 ALA A O 1
ATOM 741 N N . LEU A 1 100 ? 11.310 4.049 -4.943 1.00 98.38 100 LEU A N 1
ATOM 742 C CA . LEU A 1 100 ? 9.967 4.423 -5.404 1.00 98.38 100 LEU A CA 1
ATOM 743 C C . LEU A 1 100 ? 8.976 4.555 -4.240 1.00 98.38 100 LEU A C 1
ATOM 745 O O . LEU A 1 100 ? 8.177 5.489 -4.235 1.00 98.38 100 LEU A O 1
ATOM 749 N N . VAL A 1 101 ? 9.042 3.663 -3.249 1.00 98.44 101 VAL A N 1
ATOM 750 C CA . VAL A 1 101 ? 8.195 3.739 -2.047 1.00 98.44 101 VAL A CA 1
ATOM 751 C C . VAL A 1 101 ? 8.575 4.935 -1.171 1.00 98.44 101 VAL A C 1
ATOM 753 O O . VAL A 1 101 ? 7.691 5.664 -0.732 1.00 98.44 101 VAL A O 1
ATOM 756 N N . ALA A 1 102 ? 9.868 5.213 -0.988 1.00 97.38 102 ALA A N 1
ATOM 757 C CA . ALA A 1 102 ? 10.322 6.417 -0.291 1.00 97.38 102 ALA A CA 1
ATOM 758 C C . ALA A 1 102 ? 9.851 7.702 -0.998 1.00 97.38 102 ALA A C 1
ATOM 760 O O . ALA A 1 102 ? 9.325 8.613 -0.363 1.00 97.38 102 ALA A O 1
ATOM 761 N N . HIS A 1 103 ? 9.969 7.759 -2.329 1.00 97.06 103 HIS A N 1
ATOM 762 C CA . HIS A 1 103 ? 9.469 8.888 -3.113 1.00 97.06 103 HIS A CA 1
ATOM 763 C C . HIS A 1 103 ? 7.945 9.031 -2.998 1.00 97.06 103 HIS A C 1
ATOM 765 O O . HIS A 1 103 ? 7.431 10.146 -2.893 1.00 97.06 103 HIS A O 1
ATOM 771 N N . HIS A 1 104 ? 7.208 7.917 -3.007 1.00 96.19 104 HIS A N 1
ATOM 772 C CA . HIS A 1 104 ? 5.765 7.919 -2.781 1.00 96.19 104 HIS A CA 1
ATOM 773 C C . HIS A 1 104 ? 5.410 8.517 -1.414 1.00 96.19 104 HIS A C 1
ATOM 775 O O . HIS A 1 104 ? 4.562 9.407 -1.369 1.00 96.19 104 HIS A O 1
ATOM 781 N N . ALA A 1 105 ? 6.107 8.117 -0.344 1.00 93.50 105 ALA A N 1
ATOM 782 C CA . ALA A 1 105 ? 5.914 8.668 0.998 1.00 93.50 105 ALA A CA 1
ATOM 783 C C . ALA A 1 105 ? 6.045 10.200 1.001 1.00 93.50 105 ALA A C 1
ATOM 785 O O . ALA A 1 105 ? 5.120 10.900 1.405 1.00 93.50 105 ALA A O 1
ATOM 786 N N . ILE A 1 106 ? 7.144 10.728 0.450 1.00 91.50 106 ILE A N 1
ATOM 787 C CA . ILE A 1 106 ? 7.379 12.178 0.331 1.00 91.50 106 ILE A CA 1
ATOM 788 C C . ILE A 1 106 ? 6.251 12.853 -0.464 1.00 91.50 106 ILE A C 1
ATOM 790 O O . ILE A 1 106 ? 5.722 13.883 -0.053 1.00 91.50 106 ILE A O 1
ATOM 794 N N . THR A 1 107 ? 5.842 12.254 -1.586 1.00 91.25 107 THR A N 1
ATOM 795 C CA . THR A 1 107 ? 4.803 12.812 -2.470 1.00 91.25 107 THR A CA 1
ATOM 796 C C . THR A 1 107 ? 3.437 12.888 -1.782 1.00 91.25 107 THR A C 1
ATOM 798 O O . THR A 1 107 ? 2.709 13.862 -1.957 1.00 91.25 107 THR 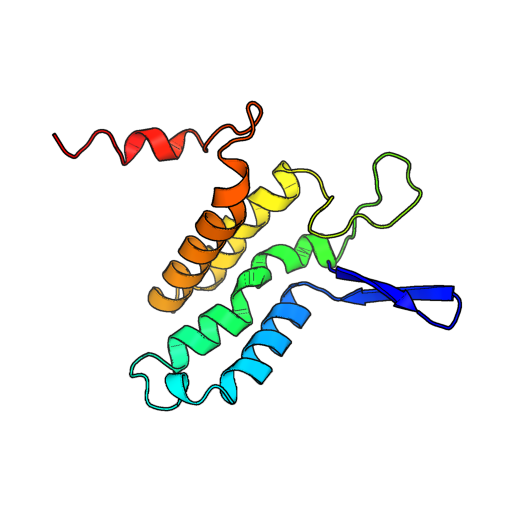A O 1
ATOM 801 N N . VAL A 1 108 ? 3.073 11.877 -0.986 1.00 87.88 108 VAL A N 1
ATOM 802 C CA . VAL A 1 1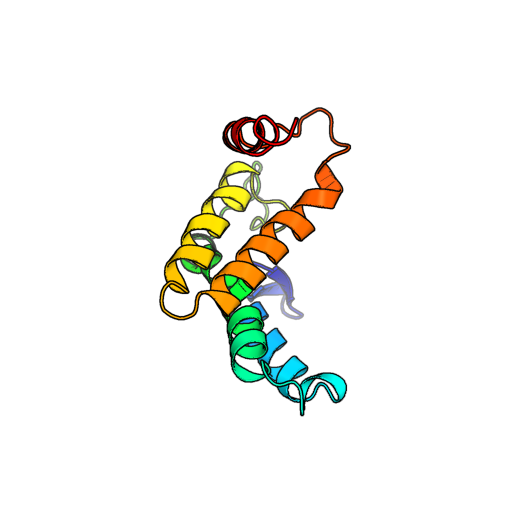08 ? 1.810 11.861 -0.228 1.00 87.88 108 VAL A CA 1
ATOM 803 C C . VAL A 1 108 ? 1.772 12.981 0.810 1.00 87.88 108 VAL A C 1
ATOM 805 O O . VAL A 1 108 ? 0.700 13.547 1.052 1.00 87.88 108 VAL A O 1
ATOM 808 N N . TYR A 1 109 ? 2.924 13.325 1.390 1.00 82.50 109 TYR A N 1
ATOM 809 C CA . TYR A 1 109 ? 3.019 14.396 2.376 1.00 82.50 109 TYR A CA 1
ATOM 810 C C . TYR A 1 109 ? 3.206 15.793 1.798 1.00 82.50 109 TYR A C 1
ATOM 812 O O . TYR A 1 109 ? 2.894 16.764 2.480 1.00 82.50 109 TYR A O 1
ATOM 820 N N . ASP A 1 110 ? 3.623 15.916 0.539 1.00 80.44 110 ASP A N 1
ATOM 821 C CA . ASP A 1 110 ? 3.874 17.210 -0.105 1.00 80.44 110 ASP A CA 1
ATOM 822 C C . ASP A 1 110 ? 2.660 18.157 -0.028 1.00 80.44 110 ASP A C 1
ATOM 824 O O . ASP A 1 110 ? 2.794 19.358 0.192 1.00 80.44 110 ASP A O 1
ATOM 828 N N . ARG A 1 111 ? 1.442 17.602 -0.081 1.00 71.31 111 ARG A N 1
ATOM 829 C CA . ARG A 1 111 ? 0.189 18.363 0.066 1.00 71.31 111 ARG A CA 1
ATOM 830 C C . ARG A 1 111 ? -0.013 19.018 1.440 1.00 71.31 111 ARG A C 1
ATOM 832 O O . ARG A 1 111 ? -0.861 19.897 1.548 1.00 71.31 111 ARG A O 1
ATOM 839 N N . TYR A 1 112 ? 0.714 18.582 2.469 1.00 69.06 112 TYR A N 1
ATOM 840 C CA . TYR A 1 112 ? 0.670 19.148 3.820 1.00 69.06 112 TYR A CA 1
ATOM 841 C C . TYR A 1 112 ? 1.774 20.182 4.064 1.00 69.06 112 TYR A C 1
ATOM 843 O O . TYR A 1 112 ? 1.725 20.860 5.079 1.00 69.06 112 TYR A O 1
ATOM 851 N N . ARG A 1 113 ? 2.714 20.392 3.126 1.00 65.06 113 ARG A N 1
ATOM 852 C CA . ARG A 1 113 ? 3.724 21.464 3.232 1.00 65.06 113 ARG A CA 1
ATOM 853 C C . ARG A 1 113 ? 3.164 22.871 3.507 1.00 65.06 113 ARG A C 1
ATOM 855 O O . ARG A 1 113 ? 3.877 23.652 4.129 1.00 65.06 113 ARG A O 1
ATOM 862 N N . PRO A 1 114 ? 1.951 23.249 3.054 1.00 65.94 114 PRO A N 1
ATOM 863 C CA . PRO A 1 114 ? 1.366 24.546 3.401 1.00 65.94 114 PRO A CA 1
ATOM 864 C C . PRO A 1 114 ? 0.798 24.633 4.828 1.00 65.94 114 PRO A C 1
ATOM 866 O O . PRO A 1 114 ? 0.369 25.717 5.224 1.00 65.94 114 PRO A O 1
ATOM 869 N N . ASP A 1 115 ? 0.720 23.522 5.566 1.00 63.03 115 ASP A N 1
ATOM 870 C CA . ASP A 1 115 ? 0.160 23.475 6.917 1.00 63.03 115 ASP A CA 1
ATOM 871 C C . ASP A 1 115 ? 1.162 24.069 7.926 1.00 63.03 115 ASP A C 1
ATOM 873 O O . ASP A 1 115 ? 2.291 23.589 8.014 1.00 63.03 115 ASP A O 1
ATOM 877 N N . PRO A 1 116 ? 0.802 25.114 8.694 1.00 58.88 116 PRO A N 1
ATOM 878 C CA . PRO A 1 116 ? 1.702 25.715 9.678 1.00 58.88 116 PRO A CA 1
ATOM 879 C C . PRO A 1 116 ? 2.083 24.776 10.836 1.00 58.88 116 PRO A C 1
ATOM 881 O O . PRO A 1 116 ? 3.031 25.085 11.555 1.00 58.88 116 PRO A O 1
ATOM 884 N N . GLU A 1 117 ? 1.374 23.659 11.028 1.00 60.09 117 GLU A N 1
ATOM 885 C CA . GLU A 1 117 ? 1.726 22.611 11.999 1.00 60.09 117 GLU A CA 1
ATOM 886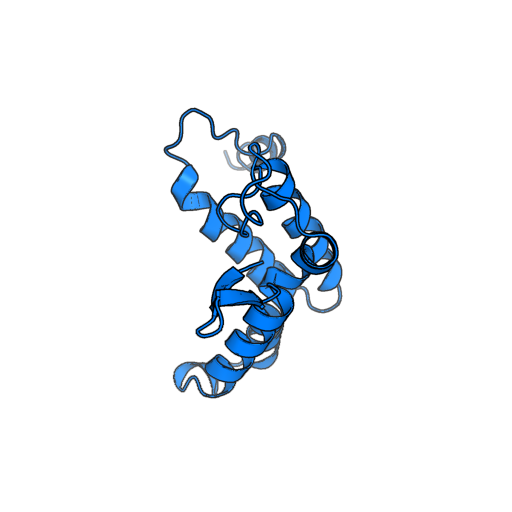 C C . GLU A 1 117 ?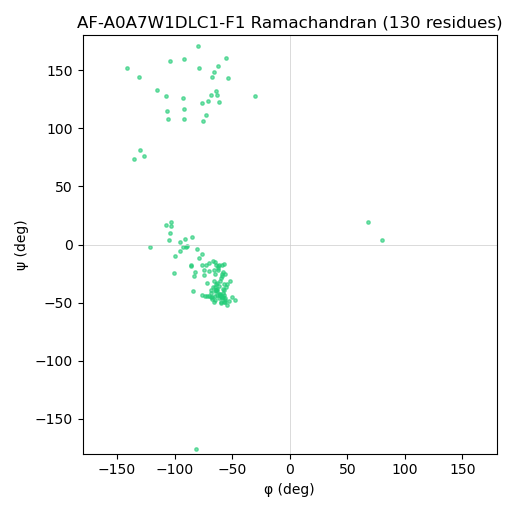 2.635 21.517 11.402 1.00 60.09 117 GLU A C 1
ATOM 888 O O . GLU A 1 117 ? 3.054 20.603 12.116 1.00 60.09 117 GLU A O 1
ATOM 893 N N . TRP A 1 118 ? 2.961 21.594 10.105 1.00 57.03 118 TRP A N 1
ATOM 894 C CA . TRP A 1 118 ? 3.890 20.679 9.444 1.00 57.03 118 TRP A CA 1
ATOM 895 C C . TRP A 1 118 ? 5.341 21.006 9.819 1.00 57.03 118 TRP A C 1
ATOM 897 O O . TRP A 1 118 ? 5.924 21.975 9.328 1.00 57.03 118 TRP A O 1
ATOM 907 N N . ASP A 1 119 ? 5.938 20.161 10.659 1.00 58.19 119 ASP A N 1
ATOM 908 C CA . ASP A 1 119 ? 7.380 20.137 10.904 1.00 58.19 119 ASP A CA 1
ATOM 909 C C . ASP A 1 119 ? 8.021 19.136 9.924 1.00 58.19 119 ASP A C 1
ATOM 911 O O . ASP A 1 119 ? 7.783 17.927 10.056 1.00 58.19 119 ASP A O 1
ATOM 915 N N . PRO A 1 120 ? 8.760 19.587 8.890 1.00 54.78 120 PRO A N 1
ATOM 916 C CA . PRO A 1 120 ? 9.549 18.672 8.082 1.00 54.78 120 PRO A CA 1
ATOM 917 C C . PRO A 1 120 ? 10.575 18.031 9.013 1.00 54.78 120 PRO A C 1
ATOM 919 O O . PRO A 1 120 ? 11.337 18.743 9.662 1.00 54.78 120 PRO A O 1
ATOM 922 N N . ASP A 1 121 ? 10.557 16.702 9.091 1.00 51.47 121 ASP A N 1
ATOM 923 C CA . ASP A 1 121 ? 11.479 15.875 9.877 1.00 51.47 121 ASP A CA 1
ATOM 924 C C . ASP A 1 121 ? 12.870 16.550 10.009 1.00 51.47 121 ASP A C 1
ATOM 926 O O . ASP A 1 121 ? 13.437 16.954 8.984 1.00 51.47 121 ASP A O 1
ATOM 930 N N . PRO A 1 122 ? 13.453 16.716 11.215 1.00 49.28 122 PRO A N 1
ATOM 931 C CA . PRO A 1 122 ? 14.682 17.498 11.412 1.00 49.28 122 PRO A CA 1
ATOM 932 C C . PRO A 1 122 ? 15.885 17.028 10.570 1.00 49.28 122 PRO A C 1
ATOM 934 O O . PRO A 1 122 ? 16.819 17.802 10.357 1.00 49.28 122 PRO A O 1
ATOM 937 N N . ASP A 1 123 ? 15.846 15.810 10.022 1.00 50.78 123 ASP A N 1
ATOM 938 C CA . ASP A 1 123 ? 16.862 15.273 9.112 1.00 50.78 123 ASP A CA 1
ATOM 939 C C . ASP A 1 123 ? 16.783 15.824 7.667 1.00 50.78 123 ASP A C 1
ATOM 941 O O . ASP A 1 123 ? 17.784 15.779 6.944 1.00 50.78 123 ASP A O 1
ATOM 945 N N . GLU A 1 124 ? 15.665 16.428 7.228 1.00 46.72 124 GLU A N 1
ATOM 946 C CA . GLU A 1 124 ? 15.584 17.103 5.913 1.00 46.72 124 GLU A CA 1
ATOM 947 C C . GLU A 1 124 ? 16.512 18.334 5.836 1.00 46.72 124 GLU A C 1
ATOM 949 O O . GLU A 1 124 ? 16.999 18.695 4.758 1.00 46.72 124 GLU A O 1
ATOM 954 N N . HIS A 1 125 ? 16.843 18.950 6.977 1.00 42.34 125 HIS A N 1
ATOM 955 C CA . HIS A 1 125 ? 17.732 20.115 7.039 1.00 42.34 125 HIS A CA 1
ATOM 956 C C . HIS A 1 125 ? 19.198 19.778 6.728 1.00 42.34 125 HIS A C 1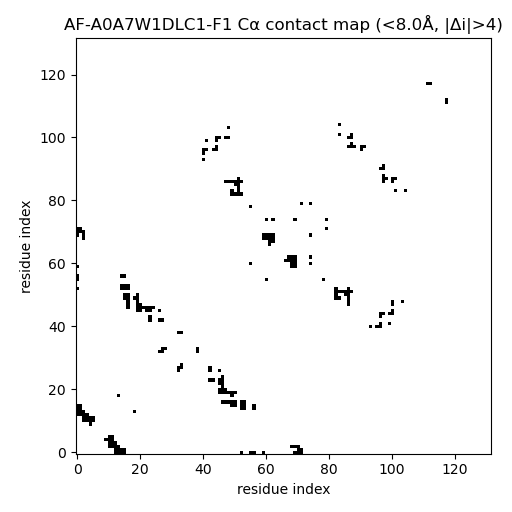
ATOM 958 O O . HIS A 1 125 ? 19.953 20.659 6.308 1.00 42.34 125 HIS A O 1
ATOM 964 N N . HIS A 1 126 ? 19.619 18.519 6.887 1.00 41.31 126 HIS A N 1
ATOM 965 C CA . HIS A 1 126 ? 21.004 18.119 6.639 1.00 41.31 126 HIS A CA 1
ATOM 966 C C . HIS A 1 126 ? 21.317 17.857 5.162 1.00 41.31 126 HIS A C 1
ATOM 968 O O . HIS A 1 126 ? 22.468 18.014 4.756 1.00 41.31 126 HIS A O 1
ATOM 974 N N . CYS A 1 127 ? 20.323 17.537 4.328 1.00 40.75 127 CYS A N 1
ATOM 975 C CA . CYS A 1 127 ? 20.567 17.252 2.910 1.00 40.75 127 CYS A CA 1
ATOM 976 C C . CYS A 1 127 ? 20.658 18.527 2.043 1.00 40.75 127 CYS A C 1
ATOM 978 O O . CYS A 1 127 ? 21.379 18.546 1.047 1.00 40.75 127 CYS A O 1
ATOM 980 N N . ASN A 1 128 ? 20.008 19.625 2.448 1.00 38.03 128 ASN A N 1
ATOM 981 C CA . ASN A 1 128 ? 19.980 20.883 1.682 1.00 38.03 128 ASN A CA 1
ATOM 982 C C . ASN A 1 128 ? 21.118 21.876 1.998 1.00 38.03 128 ASN A C 1
ATOM 984 O O . ASN A 1 128 ? 21.197 22.928 1.372 1.00 38.03 128 ASN A O 1
ATOM 988 N N . GLN A 1 129 ? 22.013 21.563 2.939 1.00 43.72 129 GLN A N 1
ATOM 989 C CA . GLN A 1 129 ? 23.144 22.430 3.319 1.00 43.72 129 GLN A CA 1
ATOM 990 C C . GLN A 1 129 ? 24.460 22.075 2.587 1.00 43.72 129 GLN A C 1
ATOM 992 O O . GLN A 1 129 ? 25.491 22.686 2.849 1.00 43.72 129 GLN A O 1
ATOM 997 N N . GLY A 1 130 ? 24.449 21.083 1.685 1.00 37.44 130 GLY A N 1
ATOM 998 C CA . GLY A 1 130 ? 25.650 20.547 1.021 1.00 37.44 130 GLY A CA 1
ATOM 999 C C . GLY A 1 130 ? 25.864 20.949 -0.444 1.00 37.44 130 GLY A C 1
ATOM 1000 O O . GLY A 1 130 ? 26.799 20.452 -1.068 1.00 37.44 130 GLY A O 1
ATOM 1001 N N . LEU A 1 131 ? 25.015 21.808 -1.013 1.00 44.25 131 LEU A N 1
ATOM 1002 C CA . LEU A 1 131 ? 25.149 22.305 -2.389 1.00 44.25 131 LEU A CA 1
ATOM 1003 C C . LEU A 1 131 ? 25.126 23.839 -2.398 1.00 44.25 131 LEU A C 1
ATOM 1005 O O . LEU A 1 131 ? 24.125 24.458 -2.753 1.00 44.25 131 LEU A O 1
ATOM 1009 N N . ALA A 1 132 ? 26.248 24.432 -1.999 1.00 38.78 132 ALA A N 1
ATOM 1010 C CA . ALA A 1 132 ? 26.632 25.802 -2.321 1.00 38.78 132 ALA A CA 1
ATOM 1011 C C . ALA A 1 132 ? 28.128 25.829 -2.649 1.00 38.78 132 ALA A C 1
ATOM 1013 O O . ALA A 1 132 ? 28.896 25.165 -1.915 1.00 38.78 132 ALA A O 1
#

Radius of gyration: 17.05 Å; Cα contacts (8 Å, |Δi|>4): 137; chains: 1; bounding box: 52×32×43 Å

Mean predicted aligned error: 7.54 Å

=== Feature glossary ===
Each block in this record encodes a different view of the same protein. In brief:

Predicted aligned error. PAE(i, j) answers: if I align the predicted and true structures on residue i, how far off (in Å) do I expect residue j to be? A block-diagonal PAE matrix with low values on the blocks and high values off-diagonal is the signature of a multi-domain protein with confidently predicted domains but uncertain inter-domain orientation.

Contact-map, Ramachandran, and PAE plots. Plot images: a contact map (which residues are close in 3D, as an N×N binary image), a Ramachandran scatter (backbone torsion angles, revealing secondary-structure composition at a glance), and — for AlphaFold structures — a PAE heatmap (pairwise prediction confidence).

Backbone torsions (φ/ψ). φ (phi) and ψ (psi) are the two rotatable backbone dihedrals per residue: φ is the C(i-1)–N–Cα–C torsion, ψ is the N–Cα–C–N(i+1) torsion, both in degrees on (−180°, 180°]. α-helical residues cluster near (−60°, −45°); β-strand residues near (−120°, +130°). A Ramachandran plot is simply a scatter of (φ, ψ) for every residue.

Foldseek 3Di. A 3Di character summarizes, for each residue, the relative orientation of the Cα frame of its nearest spatial neighbor. Because it encodes fold topology rather than chemistry, 3Di alignments detect remote structural similarity that sequence alignment misses.

Radius of gyration, Cα contacts, bounding box. Three whole-structure scalars: the radius of gyration (RMS distance of Cα from centroid, in Å), the count of Cα–Cα contacts (pairs closer than 8 Å and separated by more than four residues in sequence — i.e. tertiary, not local, contacts), and the bounding-box dimensions. Together they distinguish compact globular folds from extended fibres or disordered chains.

Sequence. Sequence gives the chain of amino acids in standard one-letter code (A=alanine, C=cysteine, …, Y=tyrosine), read N→C. It is the only feature that is directly encoded by the gene; all structural features are derived from the folded form of this sequence.

mmCIF coordinates. Atomic coordinates in PDBx/mmCIF format — the same representation the Protein Data Bank distributes. Each line of the _atom_site loop places one backbone atom in Cartesian space (units: ångströms, origin: arbitrary).

Secondary structure (3-state, P-SEA). Three-state secondary structure (P-SEA) collapses the eight DSSP classes into helix (a), strand (b), and coil (c). P-SEA assigns these from Cα geometry alone — distances and angles — without requiring backbone oxygens, so it works on any Cα trace.

InterPro / GO / CATH / organism. Functional annotations link the protein to curated databases. InterPro entries identify conserved domains and families by matching the sequence against member-database signatures (Pfam, PROSITE, CDD, …). Gene Ontology (GO) terms describe molecular function, biological process, and cellular component in a controlled vocabulary. CATH places the structure in a hierarchical fold classification (Class/Architecture/Topology/Homologous-superfamily). The organism is the source species.

B-factor. B-factor (Debye–Waller factor) reflects atomic displacement in the crystal lattice. It is an experimental observable (units Å²), not a prediction; low values mean the atom is pinned down, high values mean it moves or is heterogeneous across the crystal.

Rendered structure images. Structure images are PyMOL renders from six orthogonal camera directions. Cartoon representation draws helices as coils and strands as arrows; sticks shows the backbone as bonds; surface shows the solvent-excluded envelope. Rainbow coloring maps sequence position to hue (blue→red, N→C); chain coloring assigns a distinct color per polypeptide.

Solvent-accessible surface area. Solvent-accessible surface area (SASA) is the area in Å² traced out by the centre of a 1.4 Å probe sphere (a water molecule) rolled over the protein's van der Waals surface (Shrake–Rupley / Lee–Richards construction). Buried residues have near-zero SASA; fully exposed residues can exceed 200 Å². The total SASA scales roughly with the number of surface residues.

Secondary structure (8-state, DSSP). The SS8 string is DSSP's per-residue secondary-structure call. α-helix (H) means an i→i+4 H-bond ladder; β-strand (E) means the residue participates in a β-sheet; 3₁₀ (G) and π (I) are tighter and wider helices; T/S are turns/bends; '-' is loop.

pLDDT. For AlphaFold models, the B-factor field carries pLDDT — the model's own estimate of local accuracy on a 0–100 scale. Regions with pLDDT<50 should be treated as essentially unmodeled; they often correspond to intrinsically disordered segments.

Nearest PDB structures. Nearest PDB neighbors are the top structural matches found by Foldseek when searching this structure against the entire Protein Data Bank. Each hit reports a TM-score (0 to 1; >0.5 almost always implies the same fold) and an E-value. These are *structural* homologs — they may share no detectable sequence similarity.